Protein AF-A0A248VRB5-F1 (afdb_monomer_lite)

Secondary structure (DSSP, 8-state):
-HHHHHHHHHHHHHTS-S-------PPPPHHHHHHHHHHHHHTT--GGGSS-TTTTHHHHHHHHHHHHHHHHHSTT---------PPP---HHHHHHHH---

Sequence (102 aa):
MKSLIQAVVVAAALAAPVAVFAQSNQPLTRAQVRAELIELEQAGYNPARGEDPTYPADIQAAEAKVAARHAATGFGGTPNGSSDAGRPAVSKADWNAMYNHP

Organism: NCBI:txid2026199

Radius of gyration: 27.21 Å; chains: 1; bounding box: 54×44×80 Å

InterPro domains:
  IPR025421 Protein of unknown function DUF4148 [PF13663] (1-56)

Structure (mmCIF, N/CA/C/O backbone):
data_AF-A0A248VRB5-F1
#
_entry.id   AF-A0A248VRB5-F1
#
loop_
_atom_site.group_PDB
_atom_site.id
_atom_site.type_symbol
_atom_site.label_atom_id
_atom_site.label_alt_id
_atom_site.label_comp_id
_atom_site.label_asym_id
_atom_site.label_entity_id
_atom_site.label_seq_id
_atom_site.pdbx_PDB_ins_code
_atom_site.Cartn_x
_atom_site.Cartn_y
_atom_site.Cartn_z
_atom_site.occupancy
_atom_site.B_iso_or_equiv
_atom_site.auth_seq_id
_atom_site.auth_comp_id
_atom_site.auth_asym_id
_atom_site.auth_atom_id
_atom_site.pdbx_PDB_model_num
ATOM 1 N N . MET A 1 1 ? -13.096 32.673 49.178 1.00 60.97 1 MET A N 1
ATOM 2 C CA . MET A 1 1 ? -11.836 32.344 48.464 1.00 60.97 1 MET A CA 1
ATOM 3 C C . MET A 1 1 ? -11.572 30.840 48.376 1.00 60.97 1 MET A C 1
ATOM 5 O O . MET A 1 1 ? -11.308 30.377 47.280 1.00 60.97 1 MET A O 1
ATOM 9 N N . LYS A 1 2 ? -11.700 30.054 49.461 1.00 67.38 2 LYS A N 1
ATOM 10 C CA . LYS A 1 2 ? -11.506 28.586 49.406 1.00 67.38 2 LYS A CA 1
ATOM 11 C C . LYS A 1 2 ? -12.492 27.847 48.478 1.00 67.38 2 LYS A C 1
ATOM 13 O O . LYS A 1 2 ? -12.078 26.967 47.738 1.00 67.38 2 LYS A O 1
ATOM 18 N N . SER A 1 3 ? -13.762 28.254 48.466 1.00 76.69 3 SER A N 1
ATOM 19 C CA . SER A 1 3 ? -14.820 27.652 47.638 1.00 76.69 3 SER A CA 1
ATOM 20 C C . SER A 1 3 ? -14.634 27.869 46.132 1.00 76.69 3 SER A C 1
ATOM 22 O O . SER A 1 3 ? -14.914 26.975 45.343 1.00 76.69 3 SER A O 1
ATOM 24 N N . LEU A 1 4 ? -14.110 29.031 45.729 1.00 81.81 4 LEU A N 1
ATOM 25 C CA . LEU A 1 4 ? -13.777 29.317 44.329 1.00 81.81 4 LEU A CA 1
ATOM 26 C C . LEU A 1 4 ? -12.627 28.438 43.837 1.00 81.81 4 LEU A C 1
ATOM 28 O O . LEU A 1 4 ? -12.699 27.892 42.744 1.00 81.81 4 LEU A O 1
ATOM 32 N N . ILE A 1 5 ? -11.598 28.254 44.667 1.00 84.19 5 ILE A N 1
ATOM 33 C CA . ILE A 1 5 ? -10.464 27.381 44.341 1.00 84.19 5 ILE A CA 1
ATOM 34 C C . ILE A 1 5 ? -10.945 25.932 44.172 1.00 84.19 5 ILE A C 1
ATOM 36 O O . ILE A 1 5 ? -10.576 25.275 43.207 1.00 84.19 5 ILE A O 1
ATOM 40 N N . GLN A 1 6 ? -11.827 25.453 45.055 1.00 84.12 6 GLN A N 1
ATOM 41 C CA . GLN A 1 6 ? -12.422 24.117 44.935 1.00 84.12 6 GLN A CA 1
ATOM 42 C C . GLN A 1 6 ? -13.253 23.959 43.657 1.00 84.12 6 GLN A C 1
ATOM 44 O O . GLN A 1 6 ? -13.115 22.953 42.966 1.00 84.12 6 GLN A O 1
ATOM 49 N N . ALA A 1 7 ? -14.069 24.958 43.309 1.00 85.38 7 ALA A N 1
ATOM 50 C CA . ALA A 1 7 ? -14.871 24.932 42.089 1.00 85.38 7 ALA A CA 1
ATOM 51 C C . ALA A 1 7 ? -14.000 24.869 40.824 1.00 85.38 7 ALA A C 1
ATOM 53 O O . ALA A 1 7 ? -14.288 24.089 39.919 1.00 85.38 7 ALA A O 1
ATOM 54 N N . VAL A 1 8 ? -12.901 25.631 40.785 1.00 85.12 8 VAL A N 1
ATOM 55 C CA . VAL A 1 8 ? -11.946 25.610 39.665 1.00 85.12 8 VAL A CA 1
ATOM 56 C C . VAL A 1 8 ? -11.248 24.253 39.553 1.00 85.12 8 VAL A C 1
ATOM 58 O O . VAL A 1 8 ? -11.126 23.727 38.451 1.00 85.12 8 VAL A O 1
ATOM 61 N N . VAL A 1 9 ? -10.840 23.648 40.673 1.00 86.50 9 VAL A N 1
ATOM 62 C CA . VAL A 1 9 ? -10.198 22.320 40.678 1.00 86.50 9 VAL A CA 1
ATOM 63 C C . VAL A 1 9 ? -11.153 21.232 40.180 1.00 86.50 9 VAL A C 1
ATOM 65 O O . VAL A 1 9 ? -10.759 20.402 39.365 1.00 86.50 9 VAL A O 1
ATOM 68 N N . VAL A 1 10 ? -12.414 21.251 40.619 1.00 85.12 10 VAL A N 1
ATOM 69 C CA . VAL A 1 10 ? -13.429 20.285 40.165 1.00 85.12 10 VAL A CA 1
ATOM 70 C C . VAL A 1 10 ? -13.742 20.473 38.679 1.00 85.12 10 VAL A C 1
ATOM 72 O O . VAL A 1 10 ? -13.785 19.493 37.938 1.00 85.12 10 VAL A O 1
ATOM 75 N N . ALA A 1 11 ? -13.897 21.717 38.218 1.00 80.81 11 ALA A N 1
ATOM 76 C CA . ALA A 1 11 ? -14.118 22.008 36.803 1.00 80.81 11 ALA A CA 1
ATOM 77 C C . ALA A 1 11 ? -12.936 21.550 35.929 1.00 80.81 11 ALA A C 1
ATOM 79 O O . ALA A 1 11 ? -13.147 20.942 34.881 1.00 80.81 11 ALA A O 1
ATOM 80 N N . ALA A 1 12 ? -11.698 21.772 36.382 1.00 77.62 12 ALA A N 1
ATOM 81 C CA . ALA A 1 12 ? -10.497 21.317 35.686 1.00 77.62 12 ALA A CA 1
ATOM 82 C C . ALA A 1 12 ? -10.384 19.782 35.643 1.00 77.62 12 ALA A C 1
ATOM 84 O O . ALA A 1 12 ? -10.006 19.228 34.615 1.00 77.62 12 ALA A O 1
ATOM 85 N N . ALA A 1 13 ? -10.754 19.084 36.723 1.00 77.12 13 ALA A N 1
ATOM 86 C CA . ALA A 1 13 ? -10.743 17.621 36.772 1.00 77.12 13 ALA A CA 1
ATOM 87 C C . ALA A 1 13 ? -11.781 16.992 35.824 1.00 77.12 13 ALA A C 1
ATOM 89 O O . ALA A 1 13 ? -11.492 15.991 35.172 1.00 77.12 13 ALA A O 1
ATOM 90 N N . LEU A 1 14 ? -12.969 17.596 35.706 1.00 72.88 14 LEU A N 1
ATOM 91 C CA . LEU A 1 14 ? -14.017 17.145 34.780 1.00 72.88 14 LEU A CA 1
ATOM 92 C C . LEU A 1 14 ? -13.680 17.444 33.311 1.00 72.88 14 LEU A C 1
ATOM 94 O O . LEU A 1 14 ? -14.127 16.723 32.423 1.00 72.88 14 LEU A O 1
ATOM 98 N N . ALA A 1 15 ? -12.868 18.472 33.056 1.00 66.19 15 ALA A N 1
ATOM 99 C CA . ALA A 1 15 ? -12.368 18.813 31.728 1.00 66.19 15 ALA A CA 1
ATOM 100 C C . ALA A 1 15 ? -11.081 18.060 31.341 1.00 66.19 15 ALA A C 1
ATOM 102 O O . ALA A 1 15 ? -10.586 18.261 30.241 1.00 66.19 15 ALA A O 1
ATOM 103 N N . ALA A 1 16 ? -10.507 17.223 32.212 1.00 62.00 16 ALA A N 1
ATOM 104 C CA . ALA A 1 16 ? -9.215 16.582 31.960 1.00 62.00 16 ALA A CA 1
ATOM 105 C C . ALA A 1 16 ? -9.218 15.503 30.850 1.00 62.00 16 ALA A C 1
ATOM 107 O O . ALA A 1 16 ? -8.256 15.461 30.078 1.00 62.00 16 ALA A O 1
ATOM 108 N N . PRO A 1 17 ? -10.232 14.627 30.694 1.00 66.00 17 PRO A N 1
ATOM 109 C CA . PRO A 1 17 ? -10.154 13.561 29.700 1.00 66.00 17 PRO A CA 1
ATOM 110 C C . PRO A 1 17 ? -10.722 14.023 28.347 1.00 66.00 17 PRO A C 1
ATOM 112 O O . PRO A 1 17 ? -11.747 13.521 27.901 1.00 66.00 17 PRO A O 1
ATOM 115 N N . VAL A 1 18 ? -10.075 14.988 27.678 1.00 62.00 18 VAL A N 1
ATOM 116 C CA . VAL A 1 18 ? -10.553 15.480 26.361 1.00 62.00 18 VAL A CA 1
ATOM 117 C C . VAL A 1 18 ? -10.091 14.601 25.194 1.00 62.00 18 VAL A C 1
ATOM 119 O O . VAL A 1 18 ? -10.729 14.600 24.148 1.00 62.00 18 VAL A O 1
ATOM 122 N N . ALA A 1 19 ? -9.029 13.804 25.339 1.00 64.69 19 ALA A N 1
ATOM 123 C CA . ALA A 1 19 ? -8.604 12.896 24.272 1.00 64.69 19 ALA A CA 1
ATOM 124 C C . ALA A 1 19 ? -7.669 11.793 24.786 1.00 64.69 19 ALA A C 1
ATOM 126 O O . ALA A 1 19 ? -6.461 11.848 24.587 1.00 64.69 19 ALA A O 1
ATOM 127 N N . VAL A 1 20 ? -8.221 10.750 25.408 1.00 62.19 20 VAL A N 1
ATOM 128 C CA . VAL A 1 20 ? -7.546 9.437 25.444 1.00 62.19 20 VAL A CA 1
ATOM 129 C C . VAL A 1 20 ? -8.286 8.509 24.491 1.00 62.19 20 VAL A C 1
ATOM 131 O O . VAL A 1 20 ? -8.738 7.424 24.841 1.00 62.19 20 VAL A O 1
ATOM 134 N N . PHE A 1 21 ? -8.459 8.970 23.256 1.00 62.91 21 PHE A N 1
ATOM 135 C CA . PHE A 1 21 ? -8.780 8.066 22.170 1.00 62.91 21 PHE A CA 1
ATOM 136 C C . PHE A 1 21 ? -7.460 7.435 21.748 1.00 62.91 21 PHE A C 1
ATOM 138 O O . PHE A 1 21 ? -6.733 7.968 20.914 1.00 62.91 21 PHE A O 1
ATOM 145 N N . ALA A 1 22 ? -7.156 6.266 22.308 1.00 60.28 22 ALA A N 1
ATOM 146 C CA . ALA A 1 22 ? -6.441 5.264 21.532 1.00 60.28 22 ALA A CA 1
ATOM 147 C C . ALA A 1 22 ? -7.405 4.879 20.408 1.00 60.28 22 ALA A C 1
ATOM 149 O O . ALA A 1 22 ? -8.191 3.944 20.552 1.00 60.28 22 ALA A O 1
ATOM 150 N N . GLN A 1 23 ? -7.477 5.725 19.377 1.00 60.28 23 GLN A N 1
ATOM 151 C CA . GLN A 1 23 ? -8.390 5.557 18.263 1.00 60.28 23 GLN A CA 1
ATOM 152 C C . GLN A 1 23 ? -8.176 4.140 17.756 1.00 60.28 23 GLN A C 1
ATOM 154 O O . GLN A 1 23 ? -7.083 3.784 17.316 1.00 60.28 23 GLN A O 1
ATOM 159 N N . SER A 1 24 ? -9.193 3.301 17.938 1.00 60.84 24 SER A N 1
ATOM 160 C CA . SER A 1 24 ? -9.175 1.949 17.423 1.00 60.84 24 SER A CA 1
ATOM 161 C C . SER A 1 24 ? -9.227 2.096 15.914 1.00 60.84 24 SER A C 1
ATOM 163 O O . SER A 1 24 ? -10.299 2.199 15.321 1.00 60.84 24 SER A O 1
ATOM 165 N N . ASN A 1 25 ? -8.056 2.166 15.277 1.00 66.19 25 ASN A N 1
ATOM 166 C CA . ASN A 1 25 ? -7.963 1.835 13.870 1.00 66.19 25 ASN A CA 1
ATOM 167 C C . ASN A 1 25 ? -8.548 0.434 13.784 1.00 66.19 25 ASN A C 1
ATOM 169 O O . ASN A 1 25 ? -7.960 -0.516 14.309 1.00 66.19 25 ASN A O 1
ATOM 173 N N . GLN A 1 26 ? -9.766 0.343 13.248 1.00 73.00 26 GLN A N 1
ATOM 174 C CA . GLN A 1 26 ? -10.421 -0.934 13.036 1.00 73.00 26 GLN A CA 1
ATOM 175 C C . GLN A 1 26 ? -9.397 -1.823 12.333 1.00 73.00 26 GLN A C 1
ATOM 177 O O . GLN A 1 26 ? -8.821 -1.389 11.330 1.00 73.00 26 GLN A O 1
ATOM 182 N N . PRO A 1 27 ? -9.078 -2.998 12.896 1.00 81.06 27 PRO A N 1
ATOM 183 C CA . PRO A 1 27 ? -8.048 -3.836 12.322 1.00 81.06 27 PRO A CA 1
ATOM 184 C C . PRO A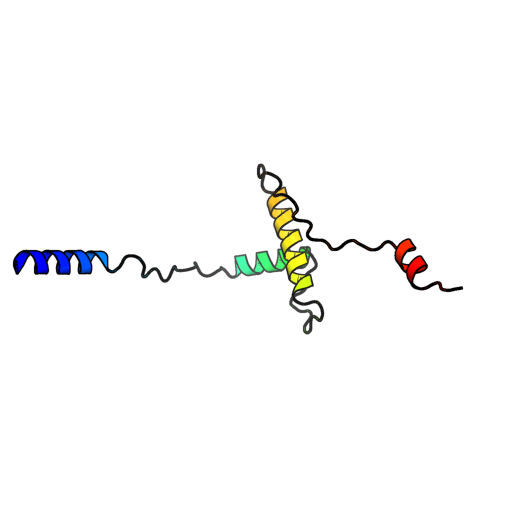 1 27 ? -8.448 -4.148 10.883 1.00 81.06 27 PRO A C 1
ATOM 186 O O . PRO A 1 27 ? -9.573 -4.585 10.632 1.00 81.06 27 PRO A O 1
ATOM 189 N N . LEU A 1 28 ? -7.533 -3.898 9.945 1.00 87.38 28 LEU A N 1
ATOM 190 C CA . LEU A 1 28 ? -7.764 -4.239 8.549 1.00 87.38 28 LEU A CA 1
ATOM 191 C C . LEU A 1 28 ? -8.112 -5.721 8.460 1.00 87.38 28 LEU A C 1
ATOM 193 O O . LEU A 1 28 ? -7.454 -6.588 9.048 1.00 87.38 28 LEU A O 1
ATOM 197 N N . THR A 1 29 ? -9.173 -6.021 7.723 1.00 92.75 29 THR A N 1
ATOM 198 C CA . THR A 1 29 ? -9.551 -7.409 7.497 1.00 92.75 29 THR A CA 1
ATOM 199 C C . THR A 1 29 ? -8.534 -8.058 6.564 1.00 92.75 29 THR A C 1
ATOM 201 O O . THR A 1 29 ? -7.984 -7.428 5.661 1.00 92.75 29 THR A O 1
ATOM 204 N N . ARG A 1 30 ? -8.325 -9.369 6.713 1.00 94.12 30 ARG A N 1
ATOM 205 C CA . ARG A 1 30 ? -7.479 -10.127 5.774 1.00 94.12 30 ARG A CA 1
ATOM 206 C C . ARG A 1 30 ? -7.963 -10.007 4.3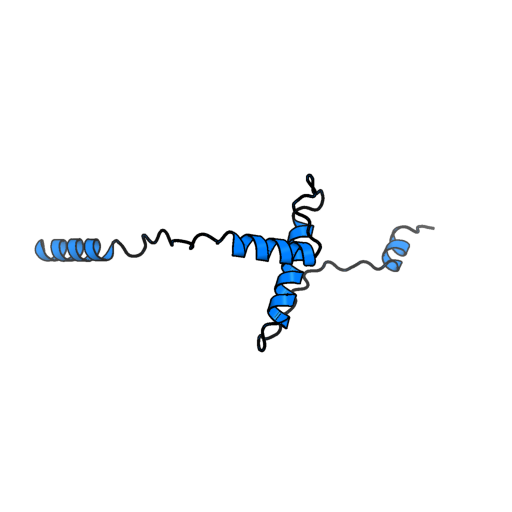28 1.00 94.12 30 ARG A C 1
ATOM 208 O O . ARG A 1 30 ? -7.159 -10.110 3.411 1.00 94.12 30 ARG A O 1
ATOM 215 N N . ALA A 1 31 ? -9.270 -9.835 4.136 1.00 93.56 31 ALA A N 1
ATOM 216 C CA . ALA A 1 31 ? -9.861 -9.630 2.823 1.00 93.56 31 ALA A CA 1
ATOM 217 C C . ALA A 1 31 ? -9.438 -8.282 2.221 1.00 93.56 31 ALA A C 1
ATOM 219 O O . ALA A 1 31 ? -9.021 -8.260 1.070 1.00 93.56 31 ALA A O 1
ATOM 220 N N . GLN A 1 32 ? -9.468 -7.200 3.007 1.00 89.81 32 GLN A N 1
ATOM 221 C CA . GLN A 1 32 ? -9.025 -5.868 2.574 1.00 89.81 32 GLN A CA 1
ATOM 222 C C . GLN A 1 32 ? -7.542 -5.858 2.202 1.00 89.81 32 GLN A C 1
ATOM 224 O O . GLN A 1 32 ? -7.207 -5.492 1.084 1.00 89.81 32 GLN A O 1
ATOM 229 N N . VAL A 1 33 ? -6.669 -6.385 3.068 1.00 93.00 33 VAL A N 1
ATOM 230 C CA . VAL A 1 33 ? -5.223 -6.439 2.781 1.00 93.00 33 VAL A CA 1
ATOM 231 C C . VAL A 1 33 ? -4.933 -7.233 1.504 1.00 93.00 33 VAL A C 1
ATOM 233 O O . VAL A 1 33 ? -4.097 -6.847 0.697 1.00 93.00 33 VAL A O 1
ATOM 236 N N . ARG A 1 34 ? -5.638 -8.349 1.281 1.00 93.75 34 ARG A N 1
ATOM 237 C CA . ARG A 1 34 ? -5.487 -9.124 0.040 1.00 93.75 34 ARG A CA 1
ATOM 238 C C . ARG A 1 34 ? -5.961 -8.353 -1.186 1.00 93.75 34 ARG A C 1
ATOM 240 O O . ARG A 1 34 ? -5.318 -8.459 -2.222 1.00 93.75 34 ARG A O 1
ATOM 247 N N . ALA A 1 35 ? -7.063 -7.615 -1.079 1.00 93.25 35 ALA A N 1
ATOM 248 C CA . ALA A 1 35 ? -7.554 -6.787 -2.173 1.00 93.25 35 ALA A CA 1
ATOM 249 C C . ALA A 1 35 ? -6.526 -5.708 -2.548 1.00 93.25 35 ALA A C 1
ATOM 251 O O . ALA A 1 35 ? -6.163 -5.606 -3.715 1.00 93.25 35 ALA A O 1
ATOM 252 N N . GLU A 1 36 ? -5.976 -5.000 -1.560 1.00 91.56 36 GLU A N 1
ATOM 253 C CA . GLU A 1 36 ? -4.936 -3.981 -1.765 1.00 91.56 36 GLU A CA 1
ATOM 254 C C . GLU A 1 36 ? -3.675 -4.563 -2.425 1.00 91.56 36 GLU A C 1
ATOM 256 O O . GLU A 1 36 ? -3.144 -3.996 -3.379 1.00 91.56 36 GLU A O 1
ATOM 261 N N . LEU A 1 37 ? -3.221 -5.740 -1.981 1.00 93.56 37 LEU A N 1
ATOM 262 C CA . LEU A 1 37 ? -2.071 -6.413 -2.593 1.00 93.56 37 LEU A CA 1
ATOM 263 C C . LEU A 1 37 ? -2.329 -6.802 -4.055 1.00 93.56 37 LEU A C 1
ATOM 265 O O . LEU A 1 37 ? -1.443 -6.639 -4.890 1.00 93.56 37 LEU A O 1
ATOM 269 N N . ILE A 1 38 ? -3.536 -7.278 -4.376 1.00 93.56 38 ILE A N 1
ATOM 270 C CA . ILE A 1 38 ? -3.923 -7.603 -5.755 1.00 93.56 38 ILE A CA 1
ATOM 271 C C . ILE A 1 38 ? -3.937 -6.336 -6.621 1.00 93.56 38 ILE A C 1
ATOM 273 O O . ILE A 1 38 ? -3.483 -6.374 -7.764 1.00 93.56 38 ILE A O 1
ATOM 277 N N . GLU A 1 39 ? -4.424 -5.207 -6.104 1.00 94.12 39 GLU A N 1
ATOM 278 C CA . GLU A 1 39 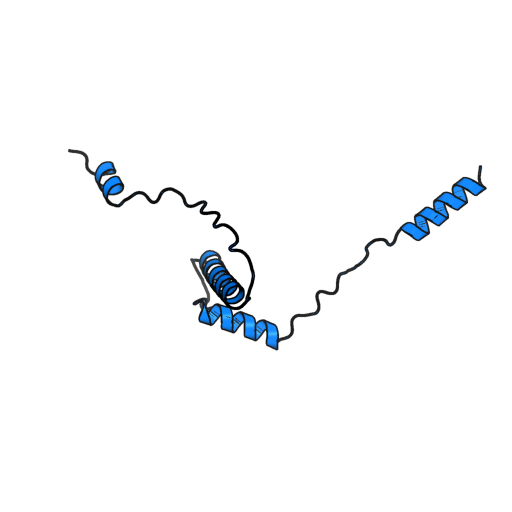? -4.413 -3.933 -6.834 1.00 94.12 39 GLU A CA 1
ATOM 279 C C . GLU A 1 39 ? -2.988 -3.454 -7.136 1.00 94.12 39 GLU A C 1
ATOM 281 O O . GLU A 1 39 ? -2.706 -3.029 -8.263 1.00 94.12 39 GLU A O 1
ATOM 286 N N . LEU A 1 40 ? -2.079 -3.574 -6.165 1.00 93.06 40 LEU A N 1
ATOM 287 C CA . LEU A 1 40 ? -0.661 -3.257 -6.342 1.00 93.06 40 LEU A CA 1
ATOM 288 C C . LEU A 1 40 ? 0.015 -4.199 -7.350 1.00 93.06 40 LEU A C 1
ATOM 290 O O . LEU A 1 40 ? 0.753 -3.731 -8.221 1.00 93.06 40 LEU A O 1
ATOM 294 N N . GLU A 1 41 ? -0.296 -5.496 -7.311 1.00 92.31 41 GLU A N 1
ATOM 295 C CA . GLU A 1 41 ? 0.186 -6.473 -8.296 1.00 92.31 41 GLU A CA 1
ATOM 296 C C . GLU A 1 41 ? -0.294 -6.126 -9.710 1.00 92.31 41 GLU A C 1
ATOM 298 O O . GLU A 1 41 ? 0.500 -6.061 -10.652 1.00 92.31 41 GLU A O 1
ATOM 303 N N . GLN A 1 42 ? -1.571 -5.768 -9.861 1.00 92.75 42 GLN A N 1
ATOM 304 C CA . GLN A 1 42 ? -2.128 -5.282 -11.127 1.00 92.75 42 GLN A CA 1
ATOM 305 C C . GLN A 1 42 ? -1.541 -3.934 -11.576 1.00 92.75 42 GLN A C 1
ATOM 307 O O . GLN A 1 42 ? -1.662 -3.564 -12.749 1.00 92.75 42 GLN A O 1
ATOM 312 N N . ALA A 1 43 ? -0.972 -3.146 -10.663 1.00 92.94 43 ALA A N 1
ATOM 313 C CA . ALA A 1 43 ? -0.238 -1.919 -10.974 1.00 92.94 43 ALA A CA 1
ATOM 314 C C . ALA A 1 43 ? 1.241 -2.180 -11.336 1.00 92.94 43 ALA A C 1
ATOM 316 O O . ALA A 1 43 ? 1.934 -1.263 -11.803 1.00 92.94 43 ALA A O 1
ATOM 317 N N . GLY A 1 44 ? 1.689 -3.434 -11.205 1.00 90.75 44 GLY A N 1
ATOM 318 C CA . GLY A 1 44 ? 3.017 -3.920 -11.569 1.00 90.75 44 GLY A CA 1
ATOM 319 C C . GLY A 1 44 ? 3.991 -4.065 -10.397 1.00 90.75 44 GLY A C 1
ATOM 320 O O . GLY A 1 44 ? 5.169 -4.311 -10.647 1.00 90.75 44 GLY A O 1
ATOM 321 N N . TYR A 1 45 ? 3.539 -3.911 -9.148 1.00 92.56 45 TYR A N 1
ATOM 322 C CA . TYR A 1 45 ? 4.379 -4.091 -7.963 1.00 92.56 45 TYR A CA 1
ATOM 323 C C . TYR A 1 45 ? 4.351 -5.539 -7.473 1.00 92.56 45 TYR A C 1
ATOM 325 O O . TYR A 1 45 ? 3.286 -6.112 -7.276 1.00 92.56 45 TYR A O 1
ATOM 333 N N . ASN A 1 46 ? 5.522 -6.134 -7.239 1.00 89.31 46 ASN A N 1
ATOM 334 C CA . ASN A 1 46 ? 5.632 -7.494 -6.717 1.00 89.31 46 ASN A CA 1
ATOM 335 C C . ASN A 1 46 ? 6.320 -7.483 -5.339 1.00 89.31 46 ASN A C 1
ATOM 337 O O . ASN A 1 46 ? 7.545 -7.369 -5.286 1.00 89.31 46 ASN A O 1
ATOM 341 N N . PRO A 1 47 ? 5.580 -7.665 -4.230 1.00 77.38 47 PRO A N 1
ATOM 342 C CA . PRO A 1 47 ? 6.162 -7.689 -2.886 1.00 77.38 47 PRO A CA 1
ATOM 343 C C . PRO A 1 47 ? 7.007 -8.945 -2.606 1.00 77.38 47 PRO A C 1
ATOM 345 O O . PRO A 1 47 ? 7.802 -8.954 -1.672 1.00 77.38 47 PRO A O 1
ATOM 348 N N . ALA A 1 48 ? 6.870 -10.011 -3.402 1.00 84.69 48 ALA A N 1
ATOM 349 C CA . ALA A 1 48 ? 7.629 -11.254 -3.242 1.00 84.69 48 ALA A CA 1
ATOM 350 C C . ALA A 1 48 ? 9.002 -11.228 -3.941 1.00 84.69 48 ALA A C 1
ATOM 352 O O . ALA A 1 48 ? 9.700 -12.241 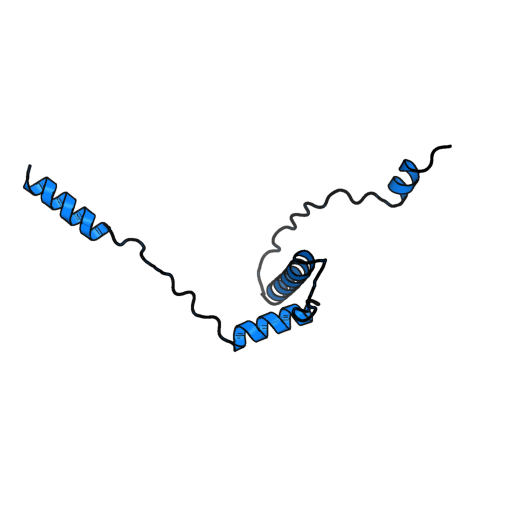-3.962 1.00 84.69 48 ALA A O 1
ATOM 353 N N . ARG A 1 49 ? 9.398 -10.089 -4.527 1.00 81.88 49 ARG A N 1
ATOM 354 C CA . ARG A 1 49 ? 10.628 -9.954 -5.326 1.00 81.88 49 ARG A CA 1
ATOM 355 C C . ARG A 1 49 ? 11.923 -10.032 -4.503 1.00 81.88 49 ARG A C 1
ATOM 357 O O . ARG A 1 49 ? 12.991 -10.182 -5.086 1.00 81.88 49 ARG A O 1
ATOM 364 N N . GLY A 1 50 ? 11.829 -10.007 -3.172 1.00 81.62 50 GLY A N 1
ATOM 365 C CA . GLY A 1 50 ? 12.978 -10.094 -2.271 1.00 81.62 50 GLY A CA 1
ATOM 366 C C . GLY A 1 50 ? 13.694 -8.751 -2.153 1.00 81.62 50 GLY A C 1
ATOM 367 O O . GLY A 1 50 ? 13.079 -7.765 -1.756 1.00 81.62 50 GLY A O 1
ATOM 368 N N . GLU A 1 51 ? 14.987 -8.716 -2.476 1.00 81.69 51 GLU A N 1
ATOM 369 C CA . GLU A 1 51 ? 15.766 -7.476 -2.493 1.00 81.69 51 GLU A CA 1
ATOM 370 C C . GLU A 1 51 ?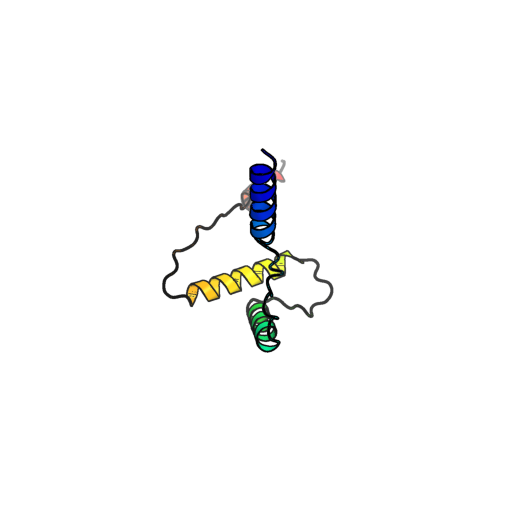 15.352 -6.608 -3.688 1.00 81.69 51 GLU A C 1
ATOM 372 O O . GLU A 1 51 ? 15.591 -6.952 -4.846 1.00 81.69 51 GLU A O 1
ATOM 377 N N . ASP A 1 52 ? 14.712 -5.477 -3.396 1.00 81.75 52 ASP A N 1
ATOM 378 C CA . ASP A 1 52 ? 14.286 -4.496 -4.387 1.00 81.75 52 ASP A CA 1
ATOM 379 C C . ASP A 1 52 ? 15.229 -3.275 -4.348 1.00 81.75 52 ASP A C 1
ATOM 381 O O . ASP A 1 52 ? 15.125 -2.450 -3.435 1.00 81.75 52 ASP A O 1
ATOM 385 N N . PRO A 1 53 ? 16.156 -3.130 -5.317 1.00 86.06 53 PRO A N 1
ATOM 386 C CA . PRO A 1 53 ? 17.094 -2.005 -5.364 1.00 86.06 53 PRO A CA 1
ATOM 387 C C . PRO A 1 53 ? 16.406 -0.668 -5.670 1.00 86.06 53 PRO A C 1
ATOM 389 O O . PRO A 1 53 ? 17.003 0.394 -5.495 1.00 86.06 53 PRO A O 1
ATOM 392 N N . THR A 1 54 ? 15.165 -0.722 -6.146 1.00 89.75 54 THR A N 1
ATOM 393 C CA . THR A 1 54 ? 14.324 0.421 -6.495 1.00 89.75 54 THR A CA 1
ATOM 394 C C . THR A 1 54 ? 13.312 0.758 -5.404 1.00 89.75 54 THR A C 1
ATOM 396 O O . THR A 1 54 ? 12.561 1.721 -5.555 1.00 89.75 54 THR A O 1
ATOM 399 N N . TYR A 1 55 ? 13.313 0.050 -4.269 1.00 87.19 55 TYR A N 1
ATOM 400 C CA . TYR A 1 55 ? 12.496 0.426 -3.119 1.00 87.19 55 TYR A CA 1
ATOM 401 C C . TYR A 1 55 ? 12.956 1.780 -2.539 1.00 87.19 55 TYR A C 1
ATOM 403 O O . TYR A 1 55 ? 14.152 1.967 -2.301 1.00 87.19 55 TYR A O 1
ATOM 411 N N . PRO A 1 56 ? 12.043 2.736 -2.264 1.00 92.00 56 PRO A N 1
ATOM 412 C CA . PRO A 1 56 ? 10.578 2.641 -2.326 1.00 92.00 56 PRO A CA 1
ATOM 413 C C . PRO A 1 56 ? 9.936 3.197 -3.617 1.00 92.00 56 PRO A C 1
ATOM 415 O O . PRO A 1 56 ? 8.718 3.346 -3.673 1.00 92.00 56 PRO A O 1
ATOM 418 N N . ALA A 1 57 ? 10.705 3.547 -4.649 1.00 93.44 57 ALA A N 1
ATOM 419 C CA . ALA A 1 57 ? 10.171 4.181 -5.858 1.00 93.44 57 ALA A CA 1
ATOM 420 C C . ALA A 1 57 ? 9.136 3.301 -6.588 1.00 93.44 57 ALA A C 1
ATOM 422 O O . ALA A 1 57 ? 8.094 3.802 -7.011 1.00 93.44 57 ALA A O 1
ATOM 423 N N . ASP A 1 58 ? 9.380 1.991 -6.677 1.00 91.69 58 ASP A N 1
ATOM 424 C CA . ASP A 1 58 ? 8.488 1.052 -7.371 1.00 91.69 58 ASP A CA 1
ATOM 425 C C . ASP A 1 58 ? 7.116 0.921 -6.689 1.00 91.69 58 ASP A C 1
ATOM 427 O O . ASP A 1 58 ? 6.085 0.915 -7.370 1.00 91.69 58 ASP A O 1
ATOM 431 N N . ILE A 1 59 ? 7.080 0.874 -5.349 1.00 92.50 59 ILE A N 1
ATOM 432 C CA . ILE A 1 59 ? 5.813 0.810 -4.604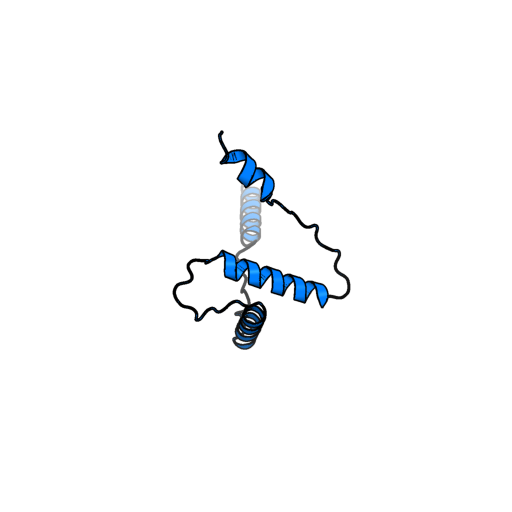 1.00 92.50 59 ILE A CA 1
ATOM 433 C C . ILE A 1 59 ? 5.040 2.130 -4.715 1.00 92.50 59 ILE A C 1
ATOM 435 O O . ILE A 1 59 ? 3.842 2.109 -4.980 1.00 92.50 59 ILE A O 1
ATOM 439 N N . GLN A 1 60 ? 5.721 3.279 -4.648 1.00 94.75 60 GLN A N 1
ATOM 440 C CA . GLN A 1 60 ? 5.086 4.594 -4.811 1.00 94.75 60 GLN A CA 1
ATOM 441 C C . GLN A 1 60 ? 4.496 4.780 -6.216 1.00 94.75 60 GLN A C 1
ATOM 443 O O . GLN A 1 60 ? 3.388 5.296 -6.376 1.00 94.75 60 GLN A O 1
ATOM 448 N N . ALA A 1 61 ? 5.207 4.327 -7.252 1.00 94.38 61 ALA A N 1
ATOM 449 C CA . ALA A 1 61 ? 4.708 4.367 -8.622 1.00 94.38 61 ALA A CA 1
ATOM 450 C C . ALA A 1 61 ? 3.469 3.473 -8.807 1.00 94.38 61 ALA A C 1
ATOM 452 O O . ALA A 1 61 ? 2.555 3.825 -9.557 1.00 94.38 61 ALA A O 1
ATOM 453 N N . ALA A 1 62 ? 3.420 2.321 -8.134 1.00 93.88 62 ALA A N 1
ATOM 454 C CA . ALA A 1 62 ? 2.252 1.448 -8.145 1.00 93.88 62 ALA A CA 1
ATOM 455 C C . ALA A 1 62 ? 1.065 2.054 -7.383 1.00 93.88 62 ALA A C 1
ATOM 457 O O . ALA A 1 62 ? -0.044 2.071 -7.919 1.00 93.88 62 ALA A O 1
ATOM 458 N N . GLU A 1 63 ? 1.293 2.634 -6.205 1.00 93.62 63 GLU A N 1
ATOM 459 C CA . GLU A 1 63 ? 0.270 3.350 -5.432 1.00 93.62 63 GLU A CA 1
ATOM 460 C C . GLU A 1 63 ? -0.332 4.518 -6.224 1.00 93.62 63 GLU A C 1
ATOM 462 O O . GLU A 1 63 ? -1.552 4.670 -6.262 1.00 93.62 63 GLU A O 1
ATOM 467 N N . ALA A 1 64 ? 0.488 5.295 -6.939 1.00 94.75 64 ALA A N 1
ATOM 468 C CA . ALA A 1 64 ? 0.003 6.379 -7.794 1.00 94.75 64 ALA A CA 1
ATOM 469 C C . ALA A 1 64 ? -0.933 5.871 -8.909 1.00 94.75 64 ALA A C 1
ATOM 471 O O . ALA A 1 64 ? -1.965 6.485 -9.192 1.00 94.75 64 ALA A O 1
ATOM 472 N N . LYS A 1 65 ? -0.618 4.720 -9.523 1.00 93.50 65 LYS A N 1
ATOM 473 C CA . LYS A 1 65 ? -1.493 4.081 -10.523 1.00 93.50 65 LYS A CA 1
ATOM 474 C C . LYS A 1 65 ? -2.800 3.596 -9.899 1.00 93.50 65 LYS A C 1
ATOM 476 O O . LYS A 1 65 ? -3.853 3.762 -10.513 1.00 93.50 65 LYS A O 1
ATOM 481 N N . VAL A 1 66 ? -2.743 3.000 -8.707 1.00 93.62 66 VAL A N 1
ATOM 482 C CA . VAL A 1 66 ? -3.930 2.548 -7.964 1.00 93.62 66 VAL A CA 1
ATOM 483 C C . VAL A 1 66 ? -4.817 3.744 -7.612 1.00 93.62 66 VAL A C 1
ATOM 485 O O . VAL A 1 66 ? -6.000 3.740 -7.944 1.00 93.62 66 VAL A O 1
ATOM 488 N N . ALA A 1 67 ? -4.247 4.822 -7.071 1.00 92.50 67 ALA A N 1
ATOM 489 C CA . ALA A 1 67 ? -4.970 6.058 -6.775 1.00 92.50 67 ALA A CA 1
ATOM 490 C C . ALA A 1 67 ? -5.632 6.663 -8.026 1.00 92.50 67 ALA A C 1
ATOM 492 O O . ALA A 1 67 ? -6.796 7.061 -7.974 1.00 92.50 67 ALA A O 1
ATOM 493 N N . ALA A 1 68 ? -4.937 6.674 -9.169 1.00 89.81 68 ALA A N 1
ATOM 494 C CA . ALA A 1 68 ? -5.506 7.133 -10.436 1.00 89.81 68 ALA A CA 1
ATOM 495 C C . ALA A 1 68 ? -6.682 6.256 -10.911 1.00 89.81 68 ALA A C 1
ATOM 497 O O . ALA A 1 68 ? -7.671 6.786 -11.418 1.00 89.81 68 ALA A O 1
ATOM 498 N N . ARG A 1 69 ? -6.613 4.929 -10.719 1.00 90.00 69 ARG A N 1
ATOM 499 C CA . ARG A 1 69 ? -7.728 4.009 -11.013 1.00 90.00 69 ARG A CA 1
ATOM 500 C C . ARG A 1 69 ? -8.932 4.295 -10.116 1.00 90.00 69 ARG A C 1
ATOM 502 O O . ARG A 1 69 ? -10.029 4.451 -10.643 1.00 90.00 69 ARG A O 1
ATOM 509 N N . HIS A 1 70 ? -8.719 4.444 -8.806 1.00 87.56 70 HIS A N 1
ATOM 510 C CA . HIS A 1 70 ? -9.781 4.789 -7.850 1.00 87.56 70 HIS A CA 1
ATOM 511 C C . HIS A 1 70 ? -10.430 6.139 -8.174 1.00 87.56 70 HIS A C 1
ATOM 513 O O . HIS A 1 70 ? -11.655 6.257 -8.137 1.00 87.56 70 HIS A O 1
ATOM 519 N N . ALA A 1 71 ? -9.632 7.134 -8.571 1.00 83.56 71 ALA A N 1
ATOM 520 C CA . ALA A 1 71 ? -10.125 8.436 -9.014 1.00 83.56 71 ALA A CA 1
ATOM 521 C C . ALA A 1 71 ? -10.932 8.351 -10.322 1.00 83.56 71 ALA A C 1
ATOM 523 O O . ALA A 1 71 ? -11.943 9.033 -10.455 1.00 83.56 71 ALA A O 1
ATOM 524 N N . ALA A 1 72 ? -10.533 7.495 -11.269 1.00 77.00 72 ALA A N 1
ATOM 525 C CA . ALA A 1 72 ? -11.265 7.281 -12.521 1.00 77.00 72 ALA A CA 1
ATOM 526 C C . ALA A 1 72 ? -12.587 6.518 -12.318 1.00 77.00 72 ALA A C 1
ATOM 528 O O . ALA A 1 72 ? -13.560 6.763 -13.030 1.00 77.00 72 ALA A O 1
ATOM 529 N N . THR A 1 73 ? -12.640 5.604 -11.346 1.00 70.25 73 THR A N 1
ATOM 530 C CA . THR A 1 73 ? -13.877 4.901 -10.964 1.00 70.25 73 THR A CA 1
ATOM 531 C C . THR A 1 73 ? -14.785 5.738 -10.061 1.00 70.25 73 THR A C 1
ATOM 533 O O . THR A 1 73 ? -15.989 5.490 -9.992 1.00 70.25 73 THR A O 1
ATOM 536 N N . GLY A 1 74 ? -14.227 6.746 -9.386 1.00 61.31 74 GLY A N 1
ATOM 537 C CA . GLY A 1 74 ? -14.963 7.735 -8.612 1.00 61.31 74 GLY A CA 1
ATOM 538 C C . GLY A 1 74 ? -15.613 8.766 -9.529 1.00 61.31 74 GLY A C 1
ATOM 539 O O . GLY A 1 74 ? -15.018 9.790 -9.852 1.00 61.31 74 GLY A O 1
ATOM 540 N N . PHE A 1 75 ? -16.852 8.515 -9.948 1.00 48.97 75 PHE A N 1
ATOM 541 C CA . PHE A 1 75 ? -17.670 9.511 -10.643 1.00 48.97 75 PHE A CA 1
ATOM 542 C C . PHE A 1 75 ? -17.745 10.807 -9.799 1.00 48.97 75 PHE A C 1
ATOM 544 O O . PHE A 1 75 ? -18.425 10.838 -8.776 1.00 48.97 75 PHE A O 1
ATOM 551 N N . GLY A 1 76 ? -17.056 11.877 -10.228 1.00 60.78 76 GLY A N 1
ATOM 552 C CA . GLY A 1 76 ? -17.264 13.244 -9.720 1.00 60.78 76 GLY A CA 1
ATOM 553 C C . GLY A 1 76 ? -16.195 13.876 -8.809 1.00 60.78 76 GLY A C 1
ATOM 554 O O . GLY A 1 76 ? -16.558 14.709 -7.984 1.00 60.78 76 GLY A O 1
ATOM 555 N N . GLY A 1 77 ? -14.904 13.551 -8.934 1.00 54.62 77 GLY A N 1
ATOM 556 C CA . GLY A 1 77 ? -13.821 14.264 -8.231 1.00 54.62 77 GLY A CA 1
ATOM 557 C C . GLY A 1 77 ? -12.974 15.124 -9.175 1.00 54.62 77 GLY A C 1
ATOM 558 O O . GLY A 1 77 ? -12.442 14.617 -10.155 1.00 54.62 77 GLY A O 1
ATOM 559 N N . THR A 1 78 ? -12.844 16.423 -8.897 1.00 54.91 78 THR A N 1
ATOM 560 C CA . THR A 1 78 ? -11.984 17.381 -9.624 1.00 54.91 78 THR A CA 1
ATOM 561 C C . THR A 1 78 ? -10.559 16.843 -9.837 1.00 54.91 78 THR A C 1
ATOM 563 O O . THR A 1 78 ? -10.012 16.276 -8.889 1.00 54.91 78 THR A O 1
ATOM 566 N N . PRO A 1 79 ? -9.905 17.056 -11.000 1.00 52.41 79 PRO A N 1
ATOM 567 C CA . PRO A 1 79 ? -8.515 16.652 -11.166 1.00 52.41 79 PRO A CA 1
ATOM 568 C C . PRO A 1 79 ? -7.654 17.448 -10.180 1.00 52.41 79 PRO A C 1
ATOM 570 O O . PRO A 1 79 ? -7.541 18.669 -10.286 1.00 52.41 79 PRO A O 1
ATOM 573 N N . ASN A 1 80 ? -7.089 16.754 -9.191 1.00 54.31 80 ASN A N 1
ATOM 574 C CA . ASN A 1 80 ? -6.118 17.322 -8.269 1.00 54.31 80 ASN A CA 1
ATOM 575 C C . ASN A 1 80 ? -4.875 17.691 -9.092 1.00 54.31 80 ASN A C 1
ATOM 577 O O . ASN A 1 80 ? -4.326 16.836 -9.785 1.00 54.31 80 ASN A O 1
ATOM 581 N N . GLY A 1 81 ? -4.497 18.971 -9.086 1.00 54.22 81 GLY A N 1
ATOM 582 C CA . GLY A 1 81 ? -3.445 19.505 -9.948 1.00 54.22 81 GLY A CA 1
ATOM 583 C C . GLY A 1 81 ? -2.138 18.723 -9.822 1.00 54.22 81 GLY A C 1
ATOM 584 O O . GLY A 1 81 ? -1.634 18.518 -8.717 1.00 54.22 81 GLY A O 1
ATOM 585 N N . SER A 1 82 ? -1.582 18.306 -10.960 1.00 56.75 82 SER A N 1
ATOM 586 C CA . SER A 1 82 ? -0.239 17.737 -11.035 1.00 56.75 82 SER A CA 1
ATOM 587 C C . SER A 1 82 ? 0.767 18.761 -10.518 1.00 56.75 82 SER A C 1
ATOM 589 O O . SER A 1 82 ? 1.038 19.768 -11.169 1.00 56.75 82 SER A O 1
ATOM 591 N N . SER A 1 83 ? 1.334 18.514 -9.340 1.00 56.66 83 SER A N 1
ATOM 592 C CA . SER A 1 83 ? 2.599 19.136 -8.959 1.00 56.66 83 SER A CA 1
ATOM 593 C C . SER A 1 83 ? 3.723 18.346 -9.619 1.00 56.66 83 SER A C 1
ATOM 595 O O . SER A 1 83 ? 4.308 17.450 -9.017 1.00 56.66 83 SER A O 1
ATOM 597 N N . ASP A 1 84 ? 4.003 18.672 -10.880 1.00 52.50 84 ASP A N 1
ATOM 598 C CA . ASP A 1 84 ? 5.241 18.279 -11.549 1.00 52.50 84 ASP A CA 1
ATOM 599 C C . ASP A 1 84 ? 6.390 19.107 -10.961 1.00 52.50 84 ASP A C 1
ATOM 601 O O . ASP A 1 84 ? 6.774 20.155 -11.477 1.00 52.50 84 ASP A O 1
ATOM 605 N N . ALA A 1 85 ? 6.963 18.644 -9.851 1.00 59.62 85 ALA A N 1
ATOM 606 C CA . ALA A 1 85 ? 8.303 19.060 -9.445 1.00 59.62 85 ALA A CA 1
ATOM 607 C C . ALA A 1 85 ? 9.337 18.134 -10.109 1.00 59.62 85 ALA A C 1
ATOM 609 O O . ALA A 1 85 ? 10.120 17.453 -9.447 1.00 59.62 85 ALA A O 1
ATOM 610 N N . GLY A 1 86 ? 9.302 18.075 -11.441 1.00 51.31 86 GLY A N 1
ATOM 611 C CA . GLY A 1 86 ? 10.271 17.365 -12.267 1.00 51.31 86 GLY A CA 1
ATOM 612 C C . GLY A 1 86 ? 11.391 18.309 -12.688 1.00 51.31 86 GLY A C 1
ATOM 613 O O . GLY A 1 86 ? 11.151 19.330 -13.328 1.00 51.31 86 GLY A O 1
ATOM 614 N N . ARG A 1 87 ? 12.632 17.977 -12.320 1.00 61.06 87 ARG A N 1
ATOM 615 C CA . ARG A 1 87 ? 13.846 18.636 -12.829 1.00 61.06 87 ARG A CA 1
ATOM 616 C C . ARG A 1 87 ? 13.811 18.684 -14.366 1.00 61.06 87 ARG A C 1
ATOM 618 O O . ARG A 1 87 ? 13.296 17.737 -14.961 1.00 61.06 87 ARG A O 1
ATOM 625 N N . PRO A 1 88 ? 14.374 19.720 -15.017 1.00 60.03 88 PRO A N 1
ATOM 626 C CA . PRO A 1 88 ? 14.366 19.795 -16.472 1.00 60.03 88 PRO A CA 1
ATOM 627 C C . PRO A 1 88 ? 15.013 18.535 -17.049 1.00 60.03 88 PRO A C 1
ATOM 629 O O . PRO A 1 88 ? 16.180 18.239 -16.780 1.00 60.03 88 PRO A O 1
ATOM 632 N N . ALA A 1 89 ? 14.231 17.773 -17.813 1.00 64.25 89 ALA A N 1
ATOM 633 C CA . ALA A 1 89 ? 14.750 16.697 -18.633 1.00 64.25 89 ALA A CA 1
ATOM 634 C C . ALA A 1 89 ? 15.671 17.338 -19.675 1.00 64.25 89 ALA A C 1
ATOM 636 O O . ALA A 1 89 ? 15.205 17.974 -20.618 1.00 64.25 89 ALA A O 1
ATOM 637 N N . VAL A 1 90 ? 16.983 17.225 -19.467 1.00 68.81 90 VAL A N 1
ATOM 638 C CA . VAL A 1 90 ? 17.971 17.639 -20.465 1.00 68.81 90 VAL A CA 1
ATOM 639 C C . VAL A 1 90 ? 17.767 16.799 -21.714 1.00 68.81 90 VAL A C 1
ATOM 641 O O . VAL A 1 90 ? 17.743 15.564 -21.661 1.00 68.81 90 VAL A O 1
ATOM 644 N N . SER A 1 91 ? 17.565 17.476 -22.839 1.00 78.12 91 SER A N 1
ATOM 645 C CA . SER A 1 91 ? 17.328 16.798 -24.101 1.00 78.12 91 SER A CA 1
ATOM 646 C C . SER A 1 91 ? 18.593 16.051 -24.535 1.00 78.12 91 SER A C 1
ATOM 648 O O . SER A 1 91 ? 19.718 16.387 -24.160 1.00 78.12 91 SER A O 1
ATOM 650 N N . LYS A 1 92 ? 18.430 15.024 -25.373 1.00 70.06 92 LYS A N 1
ATOM 651 C CA . LYS A 1 92 ? 19.564 14.272 -25.938 1.00 70.06 92 LYS A CA 1
ATOM 652 C C . LYS A 1 92 ? 20.514 15.175 -26.747 1.00 70.06 92 LYS A C 1
ATOM 654 O O . LYS A 1 92 ? 21.692 14.862 -26.882 1.00 70.06 92 LYS A O 1
ATOM 659 N N . ALA A 1 93 ? 19.999 16.296 -27.259 1.00 75.50 93 ALA A N 1
ATOM 660 C CA . ALA A 1 93 ? 20.777 17.319 -27.946 1.00 75.50 93 ALA A CA 1
ATOM 661 C C . ALA A 1 93 ? 21.666 18.117 -26.976 1.00 75.50 93 ALA A C 1
ATOM 663 O O . ALA A 1 93 ? 22.843 18.313 -27.273 1.00 75.50 93 ALA A O 1
ATOM 664 N N . ASP A 1 94 ? 21.147 18.487 -25.801 1.00 78.31 94 ASP A N 1
ATOM 665 C CA . ASP A 1 94 ? 21.921 19.193 -24.767 1.00 78.31 94 ASP A CA 1
ATOM 666 C C . ASP A 1 94 ? 23.054 18.316 -24.223 1.00 78.31 94 ASP A C 1
ATOM 668 O O . ASP A 1 94 ? 24.173 18.787 -24.025 1.00 78.31 94 ASP A O 1
ATOM 672 N N . TRP A 1 95 ? 22.797 17.011 -24.075 1.00 73.75 95 TRP A N 1
ATOM 673 C CA . TRP A 1 95 ? 23.826 16.029 -23.724 1.00 73.75 95 TRP A CA 1
ATOM 674 C C . TRP A 1 95 ? 24.969 15.989 -24.744 1.00 73.75 95 TRP A C 1
ATOM 676 O O . TRP A 1 95 ? 26.134 16.004 -24.359 1.00 73.75 95 TRP A O 1
ATOM 686 N N . ASN A 1 96 ? 24.664 15.981 -26.043 1.00 78.00 96 ASN A N 1
ATOM 687 C CA . ASN A 1 96 ? 25.701 15.974 -27.078 1.00 78.00 96 ASN A CA 1
ATOM 688 C C . ASN A 1 96 ? 26.502 17.283 -27.120 1.00 78.00 96 ASN A C 1
ATOM 690 O O . ASN A 1 96 ? 27.703 17.247 -27.368 1.00 78.00 96 ASN A O 1
ATOM 694 N N . ALA A 1 97 ? 25.870 18.427 -26.853 1.00 79.00 97 ALA A N 1
ATOM 695 C CA . ALA A 1 97 ? 26.556 19.719 -26.833 1.00 79.00 97 ALA A CA 1
ATOM 696 C C . ALA A 1 97 ? 27.559 19.845 -25.672 1.00 79.00 97 ALA A C 1
ATOM 698 O O . ALA A 1 97 ? 28.557 20.549 -25.797 1.00 79.00 97 ALA A O 1
ATOM 699 N N . MET A 1 98 ? 27.311 19.157 -24.554 1.00 72.06 98 MET A N 1
ATOM 700 C CA . MET A 1 98 ? 28.122 19.285 -23.340 1.00 72.06 98 MET A CA 1
ATOM 701 C C . MET A 1 98 ? 29.414 18.453 -23.360 1.00 72.06 98 MET A C 1
ATOM 703 O O . MET A 1 98 ? 30.361 18.800 -22.662 1.00 72.06 98 MET A O 1
ATOM 707 N N . TYR A 1 99 ? 29.460 17.373 -24.148 1.00 72.81 99 TYR A N 1
ATOM 708 C CA . TYR A 1 99 ? 30.593 16.431 -24.186 1.00 72.81 99 TYR A CA 1
ATOM 709 C C . TYR A 1 99 ? 31.365 16.428 -25.505 1.00 72.81 99 TYR A C 1
ATOM 711 O O . TYR A 1 99 ? 32.367 15.724 -25.623 1.00 72.81 99 TYR A O 1
ATOM 719 N N . ASN A 1 100 ? 30.928 17.208 -26.493 1.00 69.94 100 ASN A N 1
ATOM 720 C CA . ASN A 1 100 ? 31.632 17.333 -27.758 1.00 69.94 100 ASN A CA 1
ATOM 721 C C . ASN A 1 100 ? 32.491 18.606 -27.728 1.00 69.94 100 ASN A C 1
ATOM 723 O O . ASN A 1 100 ? 32.017 19.700 -28.031 1.00 69.94 100 ASN A O 1
ATOM 727 N N . HIS A 1 101 ? 33.751 18.465 -27.319 1.00 60.41 101 HIS A N 1
ATOM 728 C CA . HIS A 1 101 ? 34.772 19.495 -27.517 1.00 60.41 101 HIS A CA 1
ATOM 729 C C . HIS A 1 101 ? 35.533 19.215 -28.830 1.00 60.41 101 HIS A C 1
ATOM 731 O O . HIS A 1 101 ? 35.706 18.042 -29.164 1.00 60.41 101 HIS A O 1
ATOM 737 N N . PRO A 1 102 ? 35.930 20.257 -29.588 1.00 65.12 102 PRO A N 1
ATOM 738 C CA . PRO A 1 102 ? 36.674 20.121 -30.843 1.00 65.12 102 PRO A CA 1
ATOM 739 C C . PRO A 1 102 ? 38.085 19.549 -30.661 1.00 65.12 102 PRO A C 1
ATOM 741 O O . PRO A 1 102 ? 38.678 19.754 -29.577 1.00 65.12 102 PRO A O 1
#

pLDDT: mean 77.68, std 13.8, range [48.97, 94.75]

Foldseek 3Di:
DVVVVVVVVVVCVVVPPPDPCPPCPPPDDPVNVVVVVVQLVVLVDDPVPPDDPCPPVSSVSSVVVSVVVVVVVPPDDDPDDDPPPDDDPQDPVNVCVVPDDD